Protein AF-A0A3P6S2U5-F1 (afdb_monomer)

Sequence (81 aa):
MRKSFLQSFPVQITGIQSTGQRIIVTDSQESVHFVRYRKSENQLVIFCDDTTPRYVTTCCVLDYNTVAVGDKFGSISIVSF

Structure (mmCIF, N/CA/C/O backbone):
data_AF-A0A3P6S2U5-F1
#
_entry.id   AF-A0A3P6S2U5-F1
#
loop_
_atom_site.group_PDB
_atom_site.id
_atom_site.type_symbol
_atom_site.label_atom_id
_atom_site.label_alt_id
_atom_site.label_comp_id
_atom_site.label_asym_id
_atom_site.label_entity_id
_atom_site.label_seq_id
_atom_site.pdbx_PDB_ins_code
_atom_site.Cartn_x
_atom_site.Cartn_y
_atom_site.Cartn_z
_atom_site.occupancy
_atom_site.B_iso_or_equiv
_atom_site.auth_seq_id
_atom_site.auth_comp_id
_atom_site.auth_asym_id
_atom_site.auth_atom_id
_atom_site.pdbx_PDB_model_num
ATOM 1 N N . MET A 1 1 ? 2.682 12.160 22.112 1.00 62.22 1 MET A N 1
ATOM 2 C CA . MET A 1 1 ? 2.585 10.953 22.970 1.00 62.22 1 MET A CA 1
ATOM 3 C C . MET A 1 1 ? 2.368 9.738 22.071 1.00 62.22 1 MET A C 1
ATOM 5 O O . MET A 1 1 ? 1.470 9.792 21.241 1.00 62.22 1 MET A O 1
ATOM 9 N N . ARG A 1 2 ? 3.177 8.677 22.198 1.00 86.06 2 ARG A N 1
ATOM 10 C CA . ARG A 1 2 ? 3.046 7.434 21.410 1.00 86.06 2 ARG A CA 1
ATOM 11 C C . ARG A 1 2 ? 1.970 6.536 22.034 1.00 86.06 2 ARG A C 1
ATOM 13 O O . ARG A 1 2 ? 2.060 6.252 23.224 1.00 86.06 2 ARG A O 1
ATOM 20 N N . LYS A 1 3 ? 0.951 6.134 21.261 1.00 90.44 3 LYS A N 1
ATOM 21 C CA . LYS A 1 3 ? -0.159 5.280 21.736 1.00 90.44 3 LYS A CA 1
ATOM 22 C C . LYS A 1 3 ? 0.017 3.819 21.344 1.00 90.44 3 LYS A C 1
ATOM 24 O O . LYS A 1 3 ? -0.101 2.959 22.203 1.00 90.44 3 LYS A O 1
ATOM 29 N N . SER A 1 4 ? 0.349 3.555 20.090 1.00 90.94 4 SER A N 1
ATOM 30 C CA . SER A 1 4 ? 0.643 2.227 19.555 1.00 90.94 4 SER A CA 1
ATOM 31 C C . SER A 1 4 ? 1.910 2.295 18.699 1.00 90.94 4 SER A C 1
ATOM 33 O O . SER A 1 4 ? 2.403 3.385 18.388 1.00 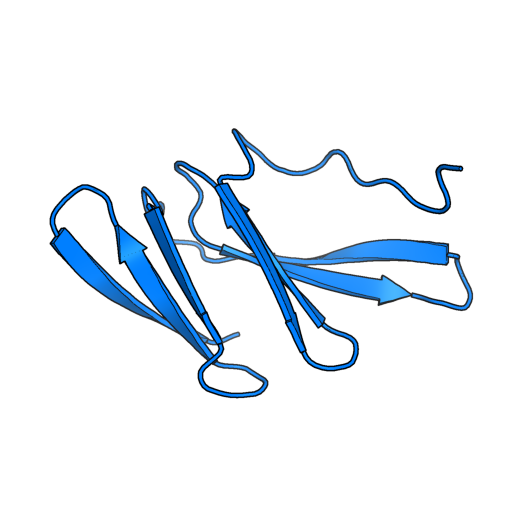90.94 4 SER A O 1
ATOM 35 N N . PHE A 1 5 ? 2.499 1.141 18.394 1.00 91.69 5 PHE A N 1
ATOM 36 C CA . PHE A 1 5 ? 3.695 1.028 17.559 1.00 91.69 5 PHE A CA 1
ATOM 37 C C . PHE A 1 5 ? 3.771 -0.366 16.933 1.00 91.69 5 PHE A C 1
ATOM 39 O O . PHE A 1 5 ? 3.359 -1.339 17.564 1.00 91.69 5 PHE A O 1
ATOM 46 N N . LEU A 1 6 ? 4.305 -0.441 15.715 1.00 92.56 6 LEU A N 1
ATOM 47 C CA . LEU A 1 6 ? 4.536 -1.667 14.958 1.00 92.56 6 LEU A CA 1
ATOM 48 C C . LEU A 1 6 ? 5.860 -1.527 14.194 1.00 92.56 6 LEU A C 1
ATOM 50 O O . LEU A 1 6 ? 6.050 -0.525 13.509 1.00 92.56 6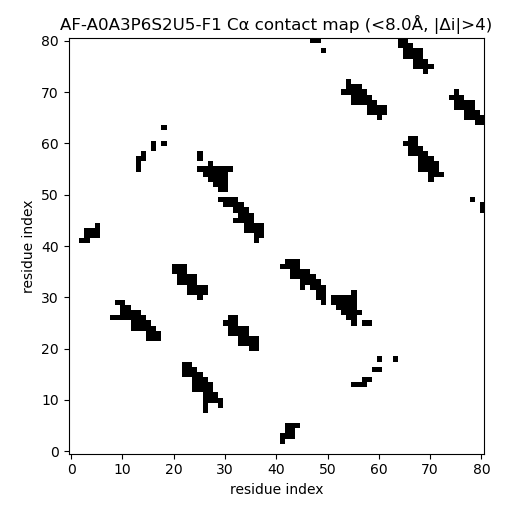 LEU A O 1
ATOM 54 N N . GLN A 1 7 ? 6.756 -2.511 14.316 1.00 88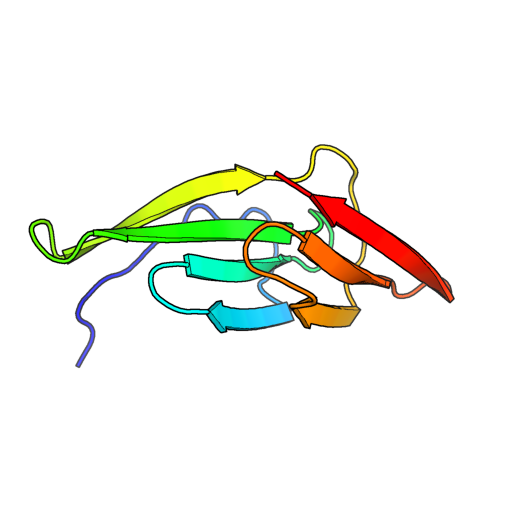.31 7 GLN A N 1
ATOM 55 C CA . GLN A 1 7 ? 8.098 -2.493 13.705 1.00 88.31 7 GLN A CA 1
ATOM 56 C C . GLN A 1 7 ? 8.251 -3.471 12.528 1.00 88.31 7 GLN A C 1
ATOM 58 O O . GLN A 1 7 ? 9.311 -3.547 11.927 1.00 88.31 7 GLN A O 1
ATOM 63 N N . SER A 1 8 ? 7.215 -4.235 12.192 1.00 89.75 8 SER A N 1
ATOM 64 C CA . SER A 1 8 ? 7.290 -5.357 11.249 1.00 89.75 8 SER A CA 1
ATOM 65 C C . SER A 1 8 ? 7.255 -4.951 9.769 1.00 89.75 8 SER A C 1
ATOM 67 O O . SER A 1 8 ? 6.799 -5.741 8.949 1.00 89.75 8 SER A O 1
ATOM 69 N N . PHE A 1 9 ? 7.664 -3.72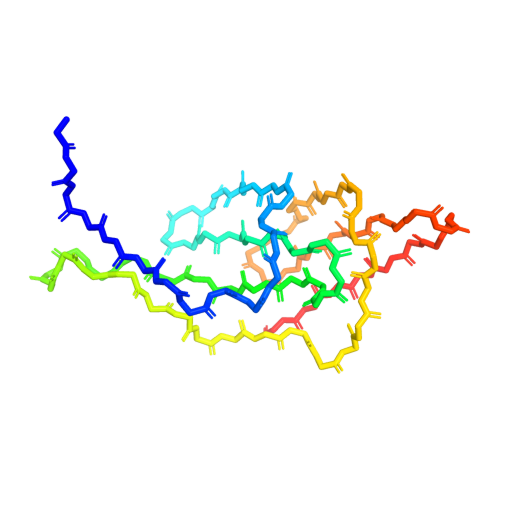7 9.424 1.00 93.38 9 PHE A N 1
ATOM 70 C CA . PHE A 1 9 ? 7.764 -3.305 8.025 1.00 93.38 9 PHE A CA 1
ATOM 71 C C . PHE A 1 9 ? 9.162 -3.633 7.492 1.00 93.38 9 PHE A C 1
ATOM 73 O O . PHE A 1 9 ? 10.130 -3.349 8.204 1.00 93.38 9 PHE A O 1
ATOM 80 N N . PRO A 1 10 ? 9.296 -4.230 6.295 1.00 91.88 10 PRO A N 1
ATOM 81 C CA . PRO A 1 10 ? 10.555 -4.859 5.903 1.00 91.88 10 PRO A CA 1
ATOM 82 C C . PRO A 1 10 ? 11.698 -3.886 5.603 1.00 91.88 10 PRO A C 1
ATOM 84 O O . PRO A 1 10 ? 12.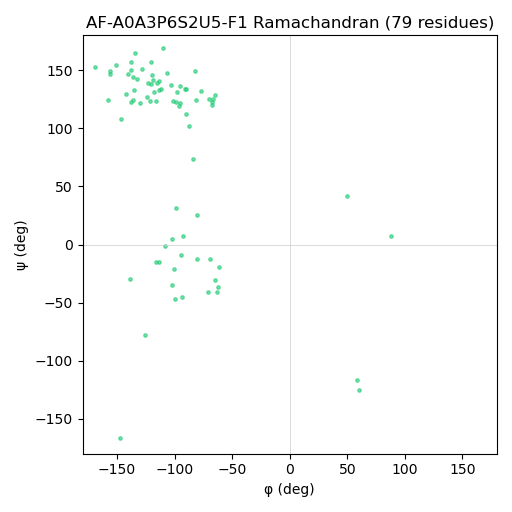835 -4.169 5.984 1.00 91.88 10 PRO A O 1
ATOM 87 N N . VAL A 1 11 ? 11.427 -2.762 4.925 1.00 95.25 11 VAL A N 1
ATOM 88 C CA . VAL A 1 11 ? 12.491 -1.871 4.434 1.00 95.25 11 VAL A CA 1
ATOM 89 C C . VAL A 1 11 ? 12.295 -0.439 4.910 1.00 95.25 11 VAL A C 1
ATOM 91 O O . VAL A 1 11 ? 12.988 0.022 5.818 1.00 95.25 11 VAL A O 1
ATOM 94 N N . GLN A 1 12 ? 11.388 0.297 4.277 1.00 95.44 12 GLN A N 1
ATOM 95 C CA . GLN A 1 12 ? 11.185 1.713 4.546 1.00 95.44 12 GLN A CA 1
ATOM 96 C C . GLN A 1 12 ? 9.786 2.117 4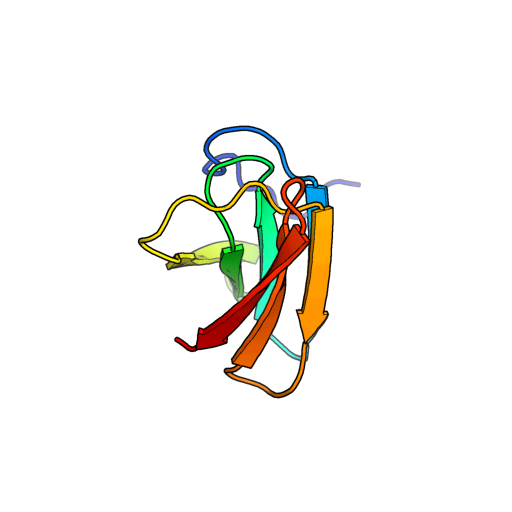.110 1.00 95.44 12 GLN A C 1
ATOM 98 O O . GLN A 1 12 ? 9.426 2.008 2.939 1.00 95.44 12 GLN A O 1
ATOM 103 N N . ILE A 1 13 ? 9.039 2.688 5.052 1.00 96.69 13 ILE A N 1
ATOM 104 C CA . ILE A 1 13 ? 7.722 3.256 4.787 1.00 96.69 13 ILE A CA 1
ATOM 105 C C . ILE A 1 13 ? 7.874 4.487 3.885 1.00 96.69 13 ILE A C 1
ATOM 107 O O . ILE A 1 13 ? 8.561 5.446 4.248 1.00 96.69 13 ILE A O 1
ATOM 111 N N . THR A 1 14 ? 7.209 4.474 2.731 1.00 96.94 14 THR A N 1
ATOM 112 C CA . THR A 1 14 ? 7.167 5.600 1.780 1.00 96.94 14 THR A CA 1
ATOM 113 C C . THR A 1 14 ? 5.883 6.416 1.884 1.00 96.94 14 THR A C 1
ATOM 115 O O . THR A 1 14 ? 5.864 7.585 1.503 1.00 96.94 14 THR A O 1
ATOM 118 N N . GLY A 1 15 ? 4.818 5.841 2.442 1.00 96.88 15 GLY A N 1
ATOM 119 C CA . GLY A 1 15 ? 3.504 6.464 2.484 1.00 96.88 15 GLY A CA 1
ATOM 120 C C . GLY A 1 15 ? 2.539 5.728 3.404 1.00 96.88 15 GLY A C 1
ATOM 121 O O . GLY A 1 15 ? 2.664 4.530 3.658 1.00 96.88 15 GLY A O 1
ATOM 122 N N . ILE A 1 16 ? 1.578 6.480 3.940 1.00 96.94 16 ILE A N 1
ATOM 123 C CA . ILE A 1 16 ? 0.519 5.962 4.805 1.00 96.94 16 ILE A CA 1
ATOM 124 C C . ILE A 1 16 ? -0.798 6.603 4.373 1.00 96.94 16 ILE A C 1
ATOM 126 O O . ILE A 1 16 ? -0.925 7.828 4.372 1.00 96.94 16 ILE A O 1
ATOM 130 N N . GLN A 1 17 ? -1.789 5.778 4.049 1.00 96.50 17 GLN A N 1
ATOM 131 C CA . GLN A 1 17 ? -3.171 6.202 3.826 1.00 96.50 17 GLN A CA 1
ATOM 132 C C . GLN A 1 17 ? -4.098 5.478 4.802 1.00 96.50 17 GLN A C 1
ATOM 134 O O . GLN A 1 17 ? -3.764 4.425 5.341 1.00 96.50 17 GLN A O 1
ATOM 139 N N . SER A 1 18 ? -5.270 6.046 5.075 1.00 94.38 18 SER A N 1
ATOM 140 C CA . SER A 1 18 ? -6.245 5.421 5.972 1.00 94.38 18 SER A CA 1
ATOM 141 C C . SER A 1 18 ? -7.647 5.506 5.396 1.00 94.38 18 SER A C 1
ATOM 143 O O . SER A 1 18 ? -8.008 6.478 4.736 1.00 94.38 18 SER A O 1
ATOM 145 N N . THR A 1 19 ? -8.433 4.460 5.620 1.00 93.19 19 THR A N 1
ATOM 146 C CA . THR A 1 19 ? -9.833 4.371 5.201 1.00 93.19 19 THR A CA 1
ATOM 147 C C . THR A 1 19 ? -10.596 3.550 6.234 1.00 93.19 19 THR A C 1
ATOM 149 O O . THR A 1 19 ? -10.421 2.337 6.375 1.00 93.19 19 THR A O 1
ATOM 152 N N . GLY A 1 20 ? -11.432 4.231 7.020 1.00 89.50 20 GLY A N 1
ATOM 153 C CA . GLY A 1 20 ? -12.163 3.625 8.131 1.00 89.50 20 GLY A CA 1
ATOM 154 C C . GLY A 1 20 ? -11.228 2.982 9.162 1.00 89.50 20 GLY A C 1
ATOM 155 O O . GLY A 1 20 ? -10.436 3.658 9.807 1.00 89.50 20 GLY A O 1
ATOM 156 N N . GLN A 1 21 ? -11.334 1.661 9.328 1.00 89.12 21 GLN A N 1
ATOM 157 C CA . GLN A 1 21 ? -10.527 0.874 10.278 1.00 89.12 21 GLN A CA 1
ATOM 158 C C . GLN A 1 21 ? -9.241 0.293 9.662 1.00 89.12 21 GLN A C 1
ATOM 160 O O . GLN A 1 21 ? -8.585 -0.548 10.287 1.00 89.12 21 GLN A O 1
ATOM 165 N N . ARG A 1 22 ? -8.918 0.682 8.425 1.00 91.50 22 ARG A N 1
ATOM 166 C CA . ARG A 1 22 ? -7.780 0.170 7.664 1.00 91.50 22 ARG A CA 1
ATOM 167 C C . ARG A 1 22 ? -6.757 1.268 7.443 1.00 91.50 22 ARG A C 1
ATOM 169 O O . ARG A 1 22 ? -7.103 2.422 7.191 1.00 91.50 22 ARG A O 1
ATOM 176 N N . ILE A 1 23 ? -5.503 0.875 7.547 1.00 96.12 23 ILE A N 1
ATOM 177 C CA . ILE A 1 23 ? -4.336 1.698 7.291 1.00 96.12 23 ILE A CA 1
ATOM 178 C C . ILE A 1 23 ? -3.565 0.978 6.189 1.00 96.12 23 ILE A C 1
ATOM 180 O O . ILE A 1 23 ? -3.252 -0.203 6.321 1.00 96.12 23 ILE A O 1
ATOM 184 N N . ILE A 1 24 ? -3.312 1.677 5.094 1.00 97.00 24 ILE A N 1
ATOM 185 C CA . ILE A 1 24 ? -2.521 1.204 3.968 1.00 97.00 24 ILE A CA 1
ATOM 186 C C . ILE A 1 24 ? -1.132 1.792 4.165 1.00 97.00 24 ILE A C 1
ATOM 188 O O . ILE A 1 24 ? -0.994 3.010 4.292 1.00 97.00 24 ILE A O 1
ATOM 192 N N . VAL A 1 25 ? -0.123 0.934 4.224 1.00 97.31 25 VAL A N 1
ATOM 193 C CA . VAL A 1 25 ? 1.276 1.338 4.370 1.00 97.31 25 VAL A CA 1
ATOM 194 C C . VAL A 1 25 ? 2.020 0.903 3.120 1.00 97.31 25 VAL A C 1
ATOM 196 O O . VAL A 1 25 ? 1.986 -0.273 2.772 1.00 97.31 25 VAL A O 1
ATOM 199 N N . THR A 1 26 ? 2.670 1.839 2.439 1.00 97.50 26 THR A N 1
ATOM 200 C CA . THR A 1 26 ? 3.511 1.531 1.279 1.00 97.50 26 THR A CA 1
ATOM 201 C C . THR A 1 26 ? 4.959 1.385 1.720 1.00 97.50 26 THR A C 1
ATOM 203 O O . THR A 1 26 ? 5.458 2.203 2.501 1.00 97.50 26 THR A O 1
ATOM 206 N N . ASP A 1 27 ? 5.632 0.364 1.207 1.00 96.94 27 ASP A N 1
ATOM 207 C CA . ASP A 1 27 ? 7.057 0.133 1.400 1.00 96.94 27 ASP A CA 1
ATOM 208 C C . ASP A 1 27 ? 7.834 0.460 0.112 1.00 96.94 27 ASP A C 1
ATOM 210 O O . ASP A 1 27 ? 7.345 0.317 -1.010 1.00 96.94 27 ASP A O 1
ATOM 214 N N . SER A 1 28 ? 9.063 0.940 0.275 1.00 96.69 28 SER A N 1
ATOM 215 C CA . SER A 1 28 ? 9.964 1.302 -0.821 1.00 96.69 28 SER A CA 1
ATOM 216 C C . SER A 1 28 ? 10.351 0.156 -1.765 1.00 96.69 28 SER A C 1
ATOM 218 O O . SER A 1 28 ? 10.829 0.453 -2.863 1.00 96.69 28 SER A O 1
ATOM 220 N N . GLN A 1 29 ? 10.209 -1.111 -1.356 1.00 96.12 29 GLN A N 1
ATOM 221 C CA . GLN A 1 29 ? 10.567 -2.304 -2.145 1.00 96.12 29 GLN A CA 1
ATOM 222 C C . GLN A 1 29 ? 9.536 -3.436 -2.017 1.00 96.12 29 GLN A C 1
ATOM 224 O O . GLN A 1 29 ? 9.330 -4.176 -2.977 1.00 96.12 29 GLN A O 1
ATOM 229 N N . GLU A 1 30 ? 8.848 -3.531 -0.877 1.00 95.88 30 GLU A N 1
ATOM 230 C CA . GLU A 1 30 ? 7.912 -4.624 -0.562 1.00 95.88 30 GLU A CA 1
ATOM 231 C C . GLU A 1 30 ? 6.434 -4.253 -0.799 1.00 95.88 30 GLU A C 1
ATOM 233 O O . GLU A 1 30 ? 5.529 -4.743 -0.130 1.00 95.88 30 GLU A O 1
ATOM 238 N N . SER A 1 31 ? 6.165 -3.387 -1.784 1.00 96.44 31 SER A N 1
ATOM 239 C CA . SER A 1 31 ? 4.805 -3.049 -2.227 1.00 96.44 31 SER A CA 1
ATOM 240 C C . SER A 1 31 ? 3.922 -2.441 -1.122 1.00 96.44 31 SER A C 1
ATOM 242 O O . SER A 1 31 ? 4.259 -1.390 -0.568 1.00 96.44 31 SER A O 1
ATOM 244 N N . VAL A 1 32 ? 2.747 -3.016 -0.851 1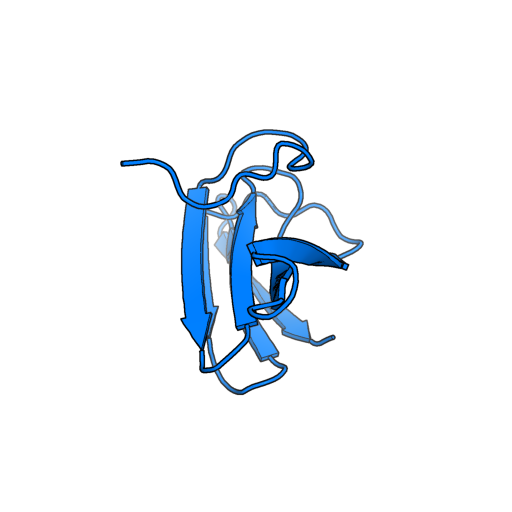.00 96.75 32 VAL A N 1
ATOM 245 C CA . VAL A 1 32 ? 1.736 -2.476 0.064 1.00 96.75 32 VAL A CA 1
ATOM 246 C C . VAL A 1 32 ? 1.392 -3.472 1.164 1.00 96.75 32 VAL A C 1
ATOM 248 O O . VAL A 1 32 ? 1.204 -4.662 0.920 1.00 96.75 32 VAL A O 1
ATOM 251 N N . HIS A 1 33 ? 1.241 -2.957 2.382 1.00 96.62 33 HIS A N 1
ATOM 252 C CA . HIS A 1 33 ? 0.805 -3.707 3.553 1.00 96.62 33 HIS A CA 1
ATOM 253 C C . HIS A 1 33 ? -0.508 -3.137 4.088 1.00 96.62 33 HIS A C 1
ATOM 255 O O . HIS A 1 33 ? -0.643 -1.931 4.331 1.00 96.62 33 HIS A O 1
ATOM 261 N N . PHE A 1 34 ? -1.470 -4.019 4.338 1.00 96.06 34 PHE A N 1
ATOM 262 C CA . PHE A 1 34 ? -2.752 -3.681 4.934 1.00 96.06 34 PHE A CA 1
ATOM 263 C C . PHE A 1 34 ? -2.720 -3.921 6.440 1.00 96.06 34 PHE A C 1
ATOM 265 O O . PHE A 1 34 ? -2.533 -5.035 6.938 1.00 96.06 34 PHE A O 1
ATOM 272 N N . VAL A 1 35 ? -2.938 -2.840 7.182 1.00 96.44 35 VAL A N 1
ATOM 273 C CA . VAL A 1 35 ? -2.867 -2.793 8.638 1.00 96.44 35 VAL A CA 1
ATOM 274 C C . VAL A 1 35 ? -4.243 -2.475 9.208 1.00 96.44 35 VAL A C 1
ATOM 276 O O . VAL A 1 35 ? -4.969 -1.607 8.720 1.00 96.44 35 VAL A O 1
ATOM 279 N N . ARG A 1 36 ? -4.609 -3.155 10.291 1.00 95.12 36 ARG A N 1
ATOM 280 C CA . ARG A 1 36 ? -5.797 -2.847 11.091 1.00 95.12 36 ARG A CA 1
ATOM 281 C C . ARG A 1 36 ? -5.371 -2.334 12.460 1.00 95.12 36 ARG A C 1
ATOM 283 O O . ARG A 1 36 ? -4.536 -2.945 13.125 1.00 95.12 36 ARG A O 1
ATOM 290 N N . TYR A 1 37 ? -5.993 -1.245 12.906 1.00 94.25 37 TYR A N 1
ATOM 291 C CA . TYR A 1 37 ? -5.870 -0.779 14.285 1.00 94.25 37 TYR A CA 1
ATOM 292 C C . TYR A 1 37 ? -6.965 -1.406 15.156 1.00 94.25 37 TYR A C 1
ATOM 294 O O . TYR A 1 37 ? -8.153 -1.120 14.992 1.00 94.25 37 TYR A O 1
ATOM 302 N N . ARG A 1 38 ? -6.571 -2.275 16.089 1.00 93.31 38 ARG A N 1
ATOM 303 C CA . ARG A 1 38 ? -7.464 -2.899 17.070 1.00 93.31 38 ARG A CA 1
ATOM 304 C C . ARG A 1 38 ? -7.582 -1.998 18.291 1.00 93.31 38 ARG A C 1
ATOM 306 O O . ARG A 1 38 ? -6.696 -1.969 19.139 1.00 93.31 38 ARG A O 1
ATOM 313 N N . LYS A 1 39 ? -8.691 -1.263 18.389 1.00 91.44 39 LYS A N 1
ATOM 314 C CA . LYS A 1 39 ? -8.913 -0.269 19.453 1.00 91.44 39 LYS A CA 1
ATOM 315 C C . LYS A 1 39 ? -8.938 -0.872 20.865 1.00 91.44 39 LYS A C 1
ATOM 317 O O . LYS A 1 39 ? -8.448 -0.227 21.783 1.00 91.44 39 LYS A O 1
ATOM 322 N N . SER A 1 40 ? -9.483 -2.079 21.037 1.00 94.25 40 SER A N 1
ATOM 323 C CA . SER A 1 40 ? -9.547 -2.775 22.335 1.00 94.25 40 SER A CA 1
ATOM 324 C C . SER A 1 40 ? -8.162 -3.092 22.902 1.00 94.25 40 SER A C 1
ATOM 326 O O . SER A 1 40 ? -7.926 -2.918 24.090 1.00 94.25 40 SER A O 1
ATOM 328 N N . GLU A 1 41 ? -7.246 -3.518 22.034 1.00 93.88 41 GLU A N 1
ATOM 329 C CA . GLU A 1 41 ? -5.872 -3.910 22.373 1.00 93.88 41 GLU A CA 1
ATOM 330 C C . GLU A 1 41 ? -4.882 -2.746 22.202 1.00 93.88 41 GLU A C 1
ATOM 332 O O . GLU A 1 41 ? -3.718 -2.850 22.578 1.00 93.88 41 GLU A O 1
ATOM 337 N N . ASN A 1 42 ? -5.339 -1.630 21.619 1.00 92.06 42 ASN A N 1
ATOM 338 C CA . ASN A 1 42 ? -4.512 -0.502 21.201 1.00 92.06 42 ASN A CA 1
ATOM 339 C C . ASN A 1 42 ? -3.295 -0.956 20.358 1.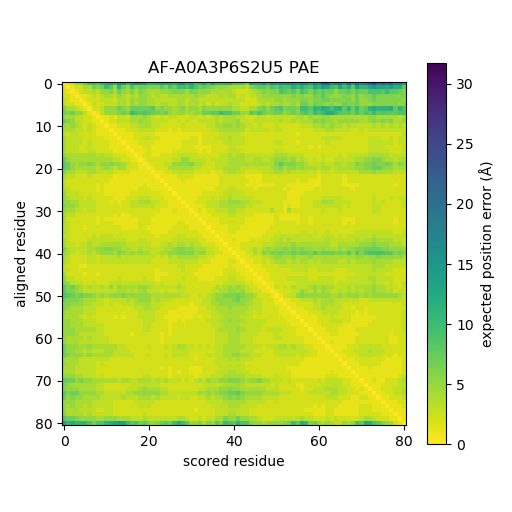00 92.06 42 ASN A C 1
ATOM 341 O O . ASN A 1 42 ? -2.179 -0.457 20.509 1.00 92.06 42 ASN A O 1
ATOM 345 N N . GLN A 1 43 ? -3.525 -1.911 19.452 1.00 94.12 43 GLN A N 1
ATOM 346 C CA . GLN A 1 43 ? -2.484 -2.574 18.667 1.00 94.12 43 GLN A CA 1
ATOM 347 C C . GLN A 1 43 ? -2.693 -2.364 17.163 1.00 94.12 43 GLN A C 1
ATOM 349 O O . GLN A 1 43 ? -3.822 -2.308 16.676 1.00 94.12 43 GLN A O 1
ATOM 354 N N . LEU A 1 44 ? -1.592 -2.254 16.422 1.00 95.38 44 LEU A N 1
ATOM 355 C CA . LEU A 1 44 ? -1.570 -2.298 14.961 1.00 95.38 44 LEU A CA 1
ATOM 356 C C . LEU A 1 44 ? -1.195 -3.713 14.519 1.00 95.38 44 LEU A C 1
ATOM 358 O O . LEU A 1 44 ? -0.218 -4.266 15.019 1.00 95.38 44 LEU A O 1
ATOM 362 N N . VAL A 1 45 ? -1.962 -4.282 13.594 1.00 95.62 45 VAL A N 1
ATOM 363 C CA . VAL A 1 45 ? -1.756 -5.648 13.095 1.00 95.62 45 VAL A CA 1
ATOM 364 C C . VAL A 1 45 ? -1.762 -5.620 11.572 1.00 95.62 45 VAL A C 1
ATOM 366 O O . VAL A 1 45 ? -2.758 -5.194 10.984 1.00 95.62 45 VAL A O 1
ATOM 369 N N . ILE A 1 46 ? -0.673 -6.067 10.940 1.00 95.75 46 ILE A N 1
ATOM 370 C CA . ILE A 1 46 ? -0.670 -6.383 9.504 1.00 95.75 46 ILE A CA 1
ATOM 371 C C . ILE A 1 46 ? -1.515 -7.637 9.329 1.00 95.75 46 ILE A C 1
ATOM 373 O O . ILE A 1 46 ? -1.288 -8.633 10.015 1.00 95.75 46 ILE A O 1
ATOM 377 N N . PHE A 1 47 ? -2.517 -7.569 8.461 1.00 94.81 47 PHE A N 1
ATOM 378 C CA . PHE A 1 47 ? -3.394 -8.707 8.187 1.00 94.81 47 PHE A CA 1
ATOM 379 C C . PHE A 1 47 ? -3.296 -9.196 6.739 1.00 94.81 47 PHE A C 1
ATOM 381 O O . PHE A 1 47 ? -3.775 -10.289 6.457 1.00 94.81 47 PHE A O 1
ATOM 388 N N . CYS A 1 48 ? -2.708 -8.398 5.844 1.00 94.12 48 CYS A N 1
ATOM 389 C CA . CYS A 1 48 ? -2.431 -8.774 4.463 1.00 94.12 48 CYS A CA 1
ATOM 390 C C . CYS A 1 48 ? -1.279 -7.931 3.896 1.00 94.12 48 CYS A C 1
ATOM 392 O O . CYS A 1 48 ? -1.101 -6.773 4.281 1.00 94.12 48 CYS A O 1
ATOM 394 N N . ASP A 1 49 ? -0.520 -8.519 2.985 1.00 93.31 49 ASP A N 1
ATOM 395 C CA . ASP A 1 49 ? 0.596 -7.959 2.237 1.00 93.31 49 ASP A CA 1
ATOM 396 C C . ASP A 1 49 ? 0.533 -8.395 0.761 1.00 93.31 49 ASP A C 1
ATOM 398 O O . ASP A 1 49 ? -0.001 -9.456 0.430 1.00 93.31 49 ASP A O 1
ATOM 402 N N . ASP A 1 50 ? 1.042 -7.550 -0.139 1.00 93.31 50 ASP A N 1
ATOM 403 C CA . ASP A 1 50 ? 1.217 -7.915 -1.549 1.00 93.31 50 ASP A CA 1
ATOM 404 C C . ASP A 1 50 ? 2.453 -8.815 -1.706 1.00 93.31 50 ASP A C 1
ATOM 406 O O . ASP A 1 50 ? 3.531 -8.509 -1.210 1.00 93.31 50 ASP A O 1
ATOM 410 N N . THR A 1 51 ? 2.301 -9.924 -2.430 1.00 89.81 51 THR A N 1
ATOM 411 C CA . THR A 1 51 ? 3.375 -10.910 -2.652 1.00 89.81 51 THR A CA 1
ATOM 412 C C . THR A 1 51 ? 4.353 -10.499 -3.752 1.00 89.81 51 THR A C 1
ATOM 414 O O . THR A 1 51 ? 5.402 -11.123 -3.915 1.00 89.81 51 THR A O 1
ATOM 417 N N . THR A 1 52 ? 4.011 -9.472 -4.536 1.00 93.44 52 THR A N 1
ATOM 418 C CA . THR A 1 52 ? 4.874 -8.959 -5.604 1.00 93.44 52 THR A CA 1
ATOM 419 C C . THR A 1 52 ? 5.687 -7.770 -5.093 1.00 93.44 52 THR A C 1
ATOM 421 O O . THR A 1 52 ? 5.080 -6.764 -4.728 1.00 93.44 52 THR A O 1
ATOM 424 N N . PRO A 1 53 ? 7.033 -7.806 -5.132 1.00 94.38 53 PRO A N 1
ATOM 425 C CA . PRO A 1 53 ? 7.838 -6.649 -4.761 1.00 94.38 53 PRO A CA 1
ATOM 426 C C . PRO A 1 53 ? 7.596 -5.501 -5.748 1.00 94.38 53 PRO A C 1
ATOM 428 O O . PRO A 1 53 ? 7.681 -5.670 -6.970 1.00 94.38 53 PRO A O 1
ATOM 431 N N . ARG A 1 54 ? 7.287 -4.316 -5.218 1.00 95.69 54 ARG A N 1
ATOM 432 C CA . ARG A 1 54 ? 7.062 -3.087 -5.991 1.00 95.69 54 ARG A CA 1
ATOM 433 C C . ARG A 1 54 ? 7.790 -1.944 -5.322 1.00 95.69 54 ARG A C 1
ATOM 435 O O . ARG A 1 54 ? 7.659 -1.723 -4.123 1.00 95.69 54 ARG A O 1
ATOM 442 N N . TYR A 1 55 ? 8.510 -1.171 -6.124 1.00 96.88 55 TYR A N 1
ATOM 443 C CA . TYR A 1 55 ? 9.242 -0.012 -5.635 1.00 96.88 55 TYR A CA 1
ATOM 444 C C . TYR A 1 55 ? 8.331 1.212 -5.558 1.00 96.88 55 TYR A C 1
ATOM 446 O O . TYR A 1 55 ? 8.390 2.087 -6.429 1.00 96.88 55 TYR A O 1
ATOM 454 N N . VAL A 1 56 ? 7.443 1.224 -4.561 1.00 97.44 56 VAL A N 1
ATOM 455 C CA . VAL A 1 56 ? 6.316 2.159 -4.488 1.00 97.44 56 VAL A CA 1
ATOM 456 C C . VAL A 1 56 ? 6.789 3.592 -4.287 1.00 97.44 56 VAL A C 1
ATOM 458 O O . VAL A 1 56 ? 7.487 3.909 -3.321 1.00 97.44 56 VAL A O 1
ATOM 461 N N . THR A 1 57 ? 6.348 4.474 -5.181 1.00 97.06 57 THR A N 1
ATOM 462 C CA . THR A 1 57 ? 6.536 5.926 -5.067 1.00 97.06 57 THR A CA 1
ATOM 463 C C . THR A 1 57 ? 5.268 6.620 -4.588 1.00 97.06 57 THR A C 1
ATOM 465 O O . THR A 1 57 ? 5.345 7.592 -3.841 1.00 97.06 57 THR A O 1
ATOM 468 N N . THR A 1 58 ? 4.098 6.122 -4.994 1.00 96.50 58 THR A N 1
ATOM 469 C CA . THR A 1 58 ? 2.798 6.680 -4.614 1.00 96.50 58 THR A CA 1
ATOM 470 C C . THR A 1 58 ? 1.713 5.606 -4.591 1.00 96.50 58 THR A C 1
ATOM 472 O O . THR A 1 58 ? 1.801 4.600 -5.298 1.00 96.50 58 THR A O 1
ATOM 475 N N . CYS A 1 59 ? 0.668 5.831 -3.798 1.00 97.06 59 CYS A N 1
ATOM 476 C CA . CYS A 1 59 ? -0.532 5.002 -3.794 1.00 97.06 59 CYS A CA 1
ATOM 477 C C . CYS A 1 59 ? -1.802 5.853 -3.705 1.00 97.06 59 CYS A C 1
ATOM 479 O O . CYS A 1 59 ? -1.781 6.997 -3.240 1.00 97.06 59 CYS A O 1
ATOM 481 N N . CYS A 1 60 ? -2.912 5.276 -4.154 1.00 96.69 60 CYS A N 1
ATOM 482 C CA . CYS A 1 60 ? -4.242 5.854 -4.046 1.00 96.69 60 CYS A CA 1
ATOM 483 C C . CYS A 1 60 ? -5.241 4.765 -3.651 1.00 96.69 60 CYS A C 1
ATOM 485 O O . CYS A 1 60 ? -5.376 3.763 -4.356 1.00 96.69 60 CYS A O 1
ATOM 487 N N . VAL A 1 61 ? -5.950 4.958 -2.538 1.00 96.56 61 VAL A N 1
ATOM 488 C CA . VAL A 1 61 ? -7.090 4.107 -2.174 1.00 96.56 61 VAL A CA 1
ATOM 489 C C . VAL A 1 61 ? -8.230 4.332 -3.167 1.00 96.56 61 VAL A C 1
ATOM 491 O O . VAL A 1 61 ? -8.724 5.452 -3.292 1.00 96.56 61 VAL A O 1
ATOM 494 N N . LEU A 1 62 ? -8.646 3.270 -3.861 1.00 96.56 62 LEU A N 1
ATOM 495 C CA . LEU A 1 62 ? -9.751 3.317 -4.822 1.00 96.56 62 LEU A CA 1
ATOM 496 C C . LEU A 1 62 ? -11.075 2.933 -4.159 1.00 96.56 62 LEU A C 1
ATOM 498 O O . LEU A 1 62 ? -12.084 3.613 -4.338 1.00 96.56 62 LEU A O 1
ATOM 502 N N . ASP A 1 63 ? -11.056 1.864 -3.365 1.00 94.50 63 ASP A N 1
ATOM 503 C CA . ASP A 1 63 ? -12.183 1.429 -2.550 1.00 94.50 63 ASP A CA 1
ATOM 504 C C . ASP A 1 63 ? -11.701 0.778 -1.240 1.00 94.50 63 ASP A C 1
ATOM 506 O O . ASP A 1 63 ? -10.552 0.922 -0.826 1.00 94.50 63 ASP A O 1
ATOM 510 N N . TYR A 1 64 ? -12.598 0.096 -0.528 1.00 92.25 64 TYR A N 1
ATOM 511 C CA . TYR A 1 64 ? -12.277 -0.493 0.767 1.00 92.25 64 TYR A CA 1
ATOM 512 C C . TYR A 1 64 ? -11.229 -1.618 0.701 1.00 92.25 64 TYR A C 1
ATOM 514 O O . TYR A 1 64 ? -10.498 -1.811 1.679 1.00 92.25 64 TYR A O 1
ATOM 522 N N . ASN A 1 65 ? -11.169 -2.356 -0.409 1.00 93.12 65 ASN A N 1
ATOM 523 C CA . ASN A 1 65 ? -10.309 -3.519 -0.628 1.00 93.12 65 ASN A CA 1
ATOM 524 C C . ASN A 1 65 ? -9.237 -3.277 -1.701 1.00 93.12 65 ASN A C 1
ATOM 526 O O . ASN A 1 65 ? -8.295 -4.060 -1.776 1.00 93.12 65 ASN A O 1
ATOM 530 N N . THR A 1 66 ? -9.360 -2.231 -2.524 1.00 96.06 66 THR A N 1
ATOM 531 C CA . THR A 1 66 ? -8.471 -2.005 -3.668 1.00 96.06 66 THR A CA 1
ATOM 532 C C . THR A 1 66 ? -7.689 -0.696 -3.584 1.00 96.06 66 THR A C 1
ATOM 534 O O . THR A 1 66 ? -8.185 0.354 -3.157 1.00 96.06 66 THR A O 1
ATOM 537 N N . VAL A 1 67 ? -6.432 -0.758 -4.023 1.00 97.12 67 VAL A N 1
ATOM 538 C CA . VAL A 1 67 ? -5.525 0.390 -4.111 1.00 97.12 67 VAL A CA 1
ATOM 539 C C . VAL A 1 67 ? -4.826 0.411 -5.466 1.00 97.12 67 VAL A C 1
ATOM 541 O O . VAL A 1 67 ? -4.444 -0.630 -6.000 1.00 97.12 67 VAL A O 1
ATOM 544 N N . ALA A 1 68 ? -4.631 1.605 -6.017 1.00 97.88 68 ALA A N 1
ATOM 545 C CA . ALA A 1 68 ? -3.733 1.833 -7.139 1.00 97.88 68 ALA A CA 1
ATOM 546 C C . ALA A 1 68 ? -2.338 2.174 -6.613 1.00 97.88 68 ALA A C 1
ATOM 548 O O . ALA A 1 68 ? -2.190 3.010 -5.719 1.00 97.88 68 ALA A O 1
ATOM 549 N N . VAL A 1 69 ? -1.316 1.553 -7.188 1.00 97.88 69 VAL A N 1
ATOM 550 C CA . VAL A 1 69 ? 0.087 1.701 -6.796 1.00 97.88 69 VAL A CA 1
ATOM 551 C C . VAL A 1 69 ? 0.890 2.147 -8.010 1.00 97.88 69 VAL A C 1
ATOM 553 O O . VAL A 1 69 ? 0.817 1.512 -9.062 1.00 97.88 69 VAL A O 1
ATOM 556 N N . GLY A 1 70 ? 1.646 3.234 -7.859 1.00 97.62 70 GLY A N 1
ATOM 557 C CA . GLY A 1 70 ? 2.651 3.676 -8.823 1.00 97.62 70 GLY A CA 1
ATOM 558 C C . GLY A 1 70 ? 4.054 3.331 -8.333 1.00 97.62 70 GLY A C 1
ATOM 559 O O . GLY A 1 70 ? 4.360 3.506 -7.148 1.00 97.62 70 GLY A O 1
ATOM 560 N N . ASP A 1 71 ? 4.907 2.845 -9.234 1.00 96.38 71 ASP A N 1
ATOM 561 C CA . ASP A 1 71 ? 6.293 2.488 -8.923 1.00 96.38 71 ASP A CA 1
ATOM 562 C C . ASP A 1 71 ? 7.328 3.441 -9.550 1.00 96.38 71 ASP A C 1
ATOM 564 O O . ASP A 1 71 ? 7.017 4.292 -10.387 1.00 96.38 71 ASP A O 1
ATOM 568 N N . LYS A 1 72 ? 8.591 3.316 -9.124 1.00 96.69 72 LYS A N 1
ATOM 569 C CA . LYS A 1 72 ? 9.704 4.154 -9.613 1.00 96.69 72 LYS A CA 1
ATOM 570 C C . LYS A 1 72 ? 10.112 3.895 -11.070 1.00 96.69 72 LYS A C 1
ATOM 572 O O . LYS A 1 72 ? 10.896 4.668 -11.613 1.00 96.69 72 LYS A O 1
ATOM 577 N N . PHE A 1 73 ? 9.644 2.807 -11.674 1.00 96.56 73 PHE A N 1
ATOM 578 C CA . PHE A 1 73 ? 9.975 2.396 -13.040 1.00 96.56 73 PHE A CA 1
ATOM 579 C C . PHE A 1 73 ? 8.859 2.727 -14.040 1.00 96.56 73 PHE A C 1
ATOM 581 O O . PHE A 1 73 ? 8.981 2.410 -15.221 1.00 96.56 73 PHE A O 1
ATOM 588 N N . GLY A 1 74 ? 7.806 3.410 -13.585 1.00 94.50 74 GLY A N 1
ATOM 589 C CA . GLY A 1 74 ? 6.701 3.862 -14.421 1.00 94.50 74 GLY A CA 1
ATOM 590 C C . GLY A 1 74 ? 5.576 2.842 -14.579 1.00 94.50 74 GLY A C 1
ATOM 591 O O . GLY A 1 74 ? 4.660 3.096 -15.362 1.00 94.50 74 GLY A O 1
ATOM 592 N N . SER A 1 75 ? 5.596 1.722 -13.850 1.00 96.19 75 SER A N 1
ATOM 593 C CA . SER A 1 75 ? 4.461 0.796 -13.839 1.00 96.19 75 SER A CA 1
ATOM 594 C C . SER A 1 75 ? 3.379 1.265 -12.867 1.00 96.19 75 SER A C 1
ATOM 596 O O . SER A 1 75 ? 3.641 1.877 -11.828 1.00 96.19 75 SER A O 1
ATOM 598 N N . ILE A 1 76 ? 2.137 0.937 -13.218 1.00 96.81 76 ILE A N 1
ATOM 599 C CA . ILE A 1 76 ? 0.951 1.138 -12.387 1.00 96.81 76 ILE A CA 1
ATOM 600 C C . ILE A 1 76 ? 0.310 -0.226 -12.162 1.00 96.81 76 ILE A C 1
ATOM 602 O O . ILE A 1 76 ? 0.245 -1.054 -13.072 1.00 96.81 76 ILE A O 1
ATOM 606 N N . SER A 1 77 ? -0.146 -0.498 -10.945 1.00 96.88 77 SER A N 1
ATOM 607 C CA . SER A 1 77 ? -0.809 -1.759 -10.607 1.00 96.88 77 SER A CA 1
ATOM 608 C C . SER A 1 77 ? -1.978 -1.535 -9.666 1.00 96.88 77 SER A C 1
ATOM 610 O O . SER A 1 77 ? -1.945 -0.639 -8.828 1.00 96.88 77 SER A O 1
ATOM 612 N N . ILE A 1 78 ? -3.012 -2.360 -9.817 1.00 97.31 78 ILE A N 1
ATOM 613 C CA . ILE A 1 78 ? -4.141 -2.412 -8.891 1.00 97.31 78 ILE A CA 1
ATOM 614 C C . ILE A 1 78 ? -3.938 -3.619 -7.988 1.00 97.31 78 ILE A C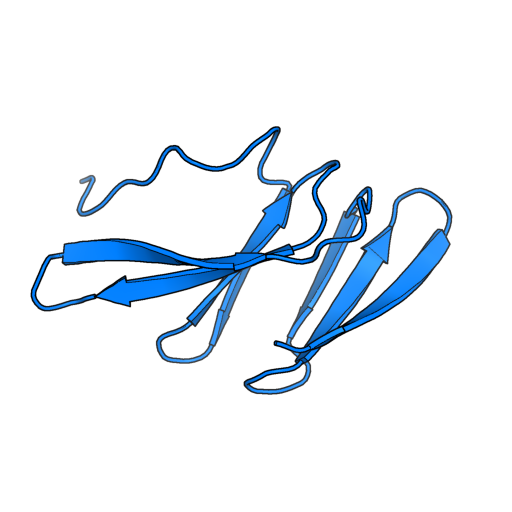 1
ATOM 616 O O . ILE A 1 78 ? -3.794 -4.738 -8.479 1.00 97.31 78 ILE A O 1
ATOM 620 N N . VAL A 1 79 ? -3.909 -3.381 -6.682 1.00 96.31 79 VAL A N 1
ATOM 621 C CA . VAL A 1 79 ? -3.728 -4.416 -5.664 1.00 96.31 79 VAL A CA 1
ATOM 622 C C . VAL A 1 79 ? -5.013 -4.526 -4.854 1.00 96.31 79 VAL A C 1
ATOM 624 O O . VAL A 1 79 ? -5.572 -3.511 -4.436 1.00 96.31 79 VAL A O 1
ATOM 627 N N . SER A 1 80 ? -5.478 -5.758 -4.652 1.00 93.56 80 SER A N 1
ATOM 628 C CA . SER A 1 80 ? -6.654 -6.100 -3.850 1.00 93.56 80 SER A CA 1
ATOM 629 C C . SER A 1 80 ? -6.294 -7.181 -2.839 1.00 93.56 80 SER A C 1
ATOM 631 O O . SER A 1 80 ? -5.432 -8.011 -3.123 1.00 93.56 80 SER A O 1
ATOM 633 N N . PHE A 1 81 ? -6.991 -7.195 -1.705 1.00 85.69 81 PHE A N 1
ATOM 634 C CA . PHE A 1 81 ? -6.854 -8.200 -0.648 1.00 85.69 81 PHE A CA 1
ATOM 635 C C . PHE A 1 81 ? -8.200 -8.765 -0.188 1.00 85.69 81 PHE A C 1
ATOM 637 O O . PHE A 1 81 ? -9.242 -8.126 -0.473 1.00 85.69 81 PHE A O 1
#

Organism: Cylicostephanus goldi (NCBI:txid71465)

Secondary structure (DSSP, 8-state):
---------SS-EEEEEEETTEEEEEESSB-EEEEEEETTTTEEEEEEE-SS-B-EEEEEE-SSSEEEEEETTS-EEEEE-

pLDDT: mean 94.29, std 4.49, range [62.22, 97.88]

Radius of gyration: 12.48 Å; Cα contacts (8 Å, |Δi|>4): 175; chains: 1; bounding box: 25×22×37 Å

Foldseek 3Di:
DDQEDDDPDDADWQDWDDDVQWIWTQDQWQGIWIWGQDPVVRYIDGPDGDPDTARFNDKDDPDPFWIWTAGPVGDIDIDGD

InterPro domains:
  IPR004871 RSE1/DDB1/CPSF1, C-terminal [PF03178] (2-80)
  IPR015943 WD40/YVTN repeat-like-containing domain superfamily [G3DSA:2.130.10.10] (1-81)
  IPR050358 RSE1/DDB1/CPSF1 [PTHR10644] (8-80)

Mean predicted aligned error: 3.03 Å

Solvent-accessible surface area (backbone atoms only — not comparable to full-atom values): 4882 Å² total; per-residue (Å²): 136,88,81,60,79,78,80,90,68,93,83,43,80,64,47,77,49,74,59,92,68,36,34,42,36,30,20,47,50,58,19,43,37,39,29,35,65,42,76,93,76,49,38,61,42,79,79,48,68,51,90,60,74,30,41,35,71,48,75,44,80,76,55,98,53,34,33,40,38,32,33,80,86,76,53,74,48,79,50,72,117

Nearest PDB structures (foldseek):
  7q4o-assembly1_C  TM=9.999E-01  e=4.941E-07  Homo sapiens
  7b91-assembly1_A  TM=9.940E-01  e=4.195E-07  Homo sapiens
  7b9c-assembly1_A  TM=9.941E-01  e=6.146E-07  Mus musculus
  8hk1-assembly1_3  TM=9.966E-01  e=7.644E-07  Homo sapiens
  7q3l-assembly1_C  TM=9.980E-01  e=1.060E-06  Homo sapiens